Protein AF-A0A932GD21-F1 (afdb_monomer_lite)

pLDDT: mean 95.69, std 3.13, range [82.19, 98.69]

Secondary structure (DSSP, 8-state):
--SSS-SS-GGG----HHHHHHHHHHTT---S-------SPPP---

Radius of gyration: 12.77 Å; chains: 1; bounding box: 37×20×29 Å

Sequence (46 aa):
GAPDDNYEDPTAVTRHHLREAVGALLAGRRPEITETRPVGCTIKWK

Structure (mmCIF, N/CA/C/O backbone):
data_AF-A0A932GD21-F1
#
_entry.id   AF-A0A932GD21-F1
#
loop_
_atom_site.group_PDB
_atom_site.id
_atom_site.type_symbol
_atom_site.label_atom_id
_atom_site.label_alt_id
_atom_site.label_comp_id
_atom_site.label_asym_id
_atom_site.label_entity_id
_atom_site.label_seq_id
_atom_site.pdbx_PDB_ins_code
_atom_site.Cartn_x
_atom_site.Cartn_y
_atom_site.Cartn_z
_atom_site.occupancy
_atom_site.B_iso_or_equiv
_atom_site.auth_seq_id
_atom_site.auth_comp_id
_atom_site.auth_asym_id
_atom_site.auth_atom_id
_atom_site.pdbx_PDB_model_num
ATOM 1 N N . GLY A 1 1 ? 3.423 -5.129 2.894 1.00 91.25 1 GLY A N 1
ATOM 2 C CA . GLY A 1 1 ? 3.204 -5.665 1.545 1.00 91.25 1 GLY A CA 1
ATOM 3 C C . GLY A 1 1 ? 3.309 -4.587 0.494 1.00 91.25 1 GLY A C 1
ATOM 4 O O . GLY A 1 1 ? 3.430 -3.420 0.851 1.00 91.25 1 GLY A O 1
ATOM 5 N N . ALA A 1 2 ? 3.306 -4.993 -0.771 1.00 95.88 2 ALA A N 1
ATOM 6 C CA . ALA A 1 2 ? 3.198 -4.123 -1.935 1.00 95.88 2 ALA A CA 1
ATOM 7 C C . ALA A 1 2 ? 1.755 -3.584 -2.104 1.00 95.88 2 ALA A C 1
ATOM 9 O O . ALA A 1 2 ? 0.808 -4.363 -1.927 1.00 95.88 2 ALA A O 1
ATOM 10 N N . PRO A 1 3 ? 1.571 -2.283 -2.411 1.00 95.75 3 PRO A N 1
ATOM 11 C CA . PRO A 1 3 ? 0.254 -1.686 -2.664 1.00 95.75 3 PRO A CA 1
ATOM 12 C C . PRO A 1 3 ? -0.443 -2.165 -3.948 1.00 95.75 3 PRO A C 1
ATOM 14 O O . PRO A 1 3 ? -1.675 -2.198 -3.983 1.00 95.75 3 PRO A O 1
ATOM 17 N N . ASP A 1 4 ? 0.332 -2.537 -4.963 1.00 96.88 4 ASP A N 1
ATOM 18 C CA . ASP A 1 4 ? -0.078 -3.052 -6.272 1.00 96.88 4 ASP A CA 1
ATOM 19 C C . ASP A 1 4 ? 0.923 -4.122 -6.753 1.00 96.88 4 ASP A C 1
ATOM 21 O O . ASP A 1 4 ? 1.846 -4.491 -6.017 1.00 96.88 4 ASP A O 1
ATOM 25 N N . ASP A 1 5 ? 0.688 -4.677 -7.940 1.00 96.25 5 ASP A N 1
ATOM 26 C CA . ASP A 1 5 ? 1.467 -5.772 -8.518 1.00 96.25 5 ASP A CA 1
ATOM 27 C C . ASP A 1 5 ? 2.659 -5.325 -9.379 1.00 96.25 5 ASP A C 1
ATOM 29 O O . ASP A 1 5 ? 3.441 -6.181 -9.798 1.00 96.25 5 ASP A O 1
ATOM 33 N N . ASN A 1 6 ? 2.842 -4.022 -9.626 1.00 96.00 6 ASN A N 1
ATOM 34 C CA . ASN A 1 6 ? 3.922 -3.530 -10.478 1.00 96.00 6 ASN A CA 1
ATOM 35 C C . ASN A 1 6 ? 4.531 -2.216 -9.969 1.00 96.00 6 ASN A C 1
ATOM 37 O O . ASN A 1 6 ? 4.045 -1.121 -10.240 1.00 96.00 6 ASN A O 1
ATOM 41 N N . TYR A 1 7 ? 5.666 -2.343 -9.279 1.00 90.94 7 TYR A N 1
ATOM 42 C CA . TYR A 1 7 ? 6.422 -1.201 -8.765 1.00 90.94 7 TYR A CA 1
ATOM 43 C C . TYR A 1 7 ? 7.359 -0.560 -9.807 1.00 90.94 7 TYR A C 1
ATOM 45 O O . TYR A 1 7 ? 7.919 0.502 -9.533 1.00 90.94 7 TYR A O 1
ATOM 53 N N . GLU A 1 8 ? 7.587 -1.210 -10.955 1.00 94.06 8 GLU A N 1
ATOM 54 C CA . GLU A 1 8 ? 8.543 -0.768 -11.981 1.00 94.06 8 GLU A CA 1
ATOM 55 C C . GLU A 1 8 ? 7.886 0.155 -13.009 1.00 94.06 8 GLU A C 1
ATOM 57 O O . GLU A 1 8 ? 8.451 1.193 -13.354 1.00 94.06 8 GLU A O 1
ATOM 62 N N . ASP A 1 9 ? 6.685 -0.208 -13.469 1.00 95.56 9 ASP A N 1
ATOM 63 C CA . ASP A 1 9 ? 5.920 0.538 -14.465 1.00 95.56 9 ASP A CA 1
ATOM 64 C C . ASP A 1 9 ? 4.461 0.721 -14.008 1.00 95.56 9 ASP A C 1
ATOM 66 O O . ASP A 1 9 ? 3.687 -0.243 -13.998 1.00 95.56 9 ASP A O 1
ATOM 70 N N . PRO A 1 10 ? 4.037 1.959 -13.687 1.00 94.25 10 PRO A N 1
ATOM 71 C CA . PRO A 1 10 ? 2.679 2.228 -13.224 1.00 94.25 10 PRO A CA 1
ATOM 72 C C . PRO A 1 10 ? 1.607 1.933 -14.282 1.00 94.25 10 PRO A C 1
ATOM 74 O O . PRO A 1 10 ? 0.444 1.741 -13.930 1.00 94.25 10 PRO A O 1
ATOM 77 N N . THR A 1 11 ? 1.958 1.909 -15.573 1.00 97.25 11 THR A N 1
ATOM 78 C CA . THR A 1 11 ? 1.010 1.605 -16.659 1.00 97.25 11 THR A CA 1
ATOM 79 C C . THR A 1 11 ? 0.751 0.110 -16.819 1.00 97.25 11 THR A C 1
ATOM 81 O O . THR A 1 11 ? -0.258 -0.278 -17.405 1.00 97.25 11 THR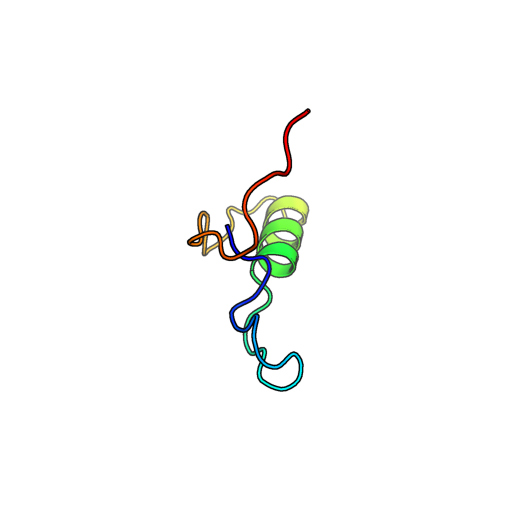 A O 1
ATOM 84 N N . ALA A 1 12 ? 1.625 -0.725 -16.258 1.00 97.50 12 ALA A N 1
ATOM 85 C CA . ALA A 1 12 ? 1.527 -2.177 -16.291 1.00 97.50 12 ALA A CA 1
ATOM 86 C C . ALA A 1 12 ? 0.926 -2.769 -15.000 1.00 97.50 12 ALA A C 1
ATOM 88 O O . ALA A 1 12 ? 0.958 -3.985 -14.814 1.00 97.50 12 ALA A O 1
ATOM 89 N N . VAL A 1 13 ? 0.376 -1.931 -14.114 1.00 97.56 13 VAL A N 1
ATOM 90 C CA . VAL A 1 13 ? -0.378 -2.373 -12.933 1.00 97.56 13 VAL A CA 1
ATOM 91 C C . VAL A 1 13 ? -1.680 -3.035 -13.379 1.00 97.56 13 VAL A C 1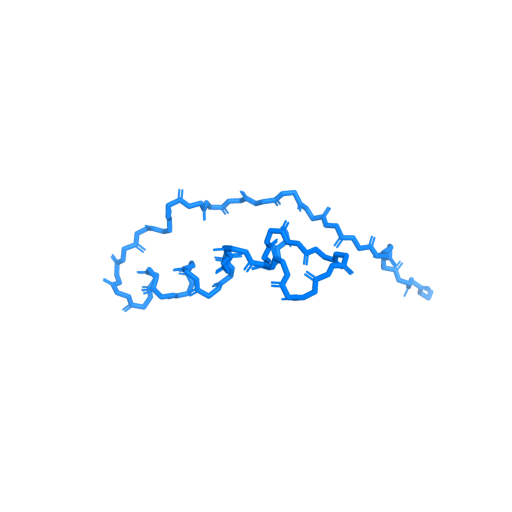
ATOM 93 O O . VAL A 1 13 ? -2.497 -2.416 -14.064 1.00 97.56 13 VAL A O 1
ATOM 96 N N . THR A 1 14 ? -1.901 -4.282 -12.961 1.00 97.56 14 THR A N 1
ATOM 97 C CA . THR A 1 14 ? -3.150 -5.014 -13.240 1.00 97.56 14 THR A CA 1
ATOM 98 C C . THR A 1 14 ? -3.975 -5.275 -11.989 1.00 97.56 14 THR A C 1
ATOM 100 O O . THR A 1 14 ? -5.178 -5.528 -12.090 1.00 97.56 14 THR A O 1
ATOM 103 N N . ARG A 1 15 ? -3.366 -5.159 -10.801 1.00 96.75 15 ARG A N 1
ATOM 104 C CA . ARG A 1 15 ? -4.037 -5.397 -9.523 1.00 96.75 15 ARG A CA 1
ATOM 105 C C . ARG A 1 15 ? -3.660 -4.354 -8.480 1.00 96.75 15 ARG A C 1
ATOM 107 O O . ARG A 1 15 ? -2.489 -4.095 -8.225 1.00 96.75 15 ARG A O 1
ATOM 114 N N . HIS A 1 16 ? -4.660 -3.805 -7.795 1.00 97.44 16 HIS A N 1
ATOM 115 C CA . HIS A 1 16 ? -4.461 -2.768 -6.780 1.00 97.44 16 HIS A CA 1
ATOM 116 C C . HIS A 1 16 ? -4.733 -3.330 -5.383 1.00 97.44 16 HIS A C 1
ATOM 118 O O . HIS A 1 16 ? -5.757 -3.023 -4.766 1.00 97.44 16 HIS A O 1
ATOM 124 N N . HIS A 1 17 ? -3.807 -4.145 -4.874 1.00 97.12 17 HIS A N 1
ATOM 125 C CA . HIS A 1 17 ? -3.947 -4.897 -3.621 1.00 97.12 17 HIS A CA 1
ATOM 126 C C . HIS A 1 17 ? -4.489 -4.070 -2.451 1.00 97.12 17 HIS A C 1
ATOM 128 O O . HIS A 1 17 ? -5.439 -4.483 -1.784 1.00 97.12 17 HIS A O 1
ATOM 134 N N . LEU A 1 18 ? -3.920 -2.884 -2.207 1.00 97.00 18 LEU A N 1
ATOM 135 C CA . LEU A 1 18 ? -4.350 -2.036 -1.095 1.00 97.00 18 LEU A CA 1
ATOM 136 C C . LEU A 1 18 ? -5.782 -1.522 -1.295 1.00 97.00 18 LEU A C 1
ATOM 138 O O . LEU A 1 18 ? -6.584 -1.542 -0.363 1.00 97.00 18 LEU A O 1
ATOM 142 N N . ARG A 1 19 ? -6.117 -1.080 -2.512 1.00 97.81 19 ARG A N 1
ATOM 143 C CA . ARG A 1 19 ? -7.450 -0.555 -2.839 1.00 97.81 19 ARG A CA 1
ATOM 144 C C . ARG A 1 19 ? -8.514 -1.642 -2.731 1.00 97.81 19 ARG A C 1
ATOM 146 O O . ARG A 1 19 ? -9.572 -1.397 -2.156 1.00 97.81 19 ARG A O 1
ATOM 153 N N . GLU A 1 20 ? -8.227 -2.827 -3.252 1.00 98.12 20 GLU A N 1
ATOM 154 C CA . GLU A 1 20 ? -9.101 -3.998 -3.158 1.00 98.12 20 GLU A CA 1
ATOM 155 C C . GLU A 1 20 ? -9.328 -4.410 -1.702 1.00 98.12 20 GLU A C 1
ATOM 157 O O . GLU A 1 20 ? -10.471 -4.624 -1.297 1.00 98.12 20 GLU A O 1
ATOM 162 N N . ALA A 1 21 ? -8.264 -4.456 -0.893 1.00 98.19 21 ALA A N 1
ATOM 163 C CA . ALA A 1 21 ? -8.362 -4.799 0.521 1.00 98.19 21 ALA A CA 1
ATOM 164 C C . ALA A 1 21 ? -9.211 -3.788 1.302 1.00 98.19 21 ALA A C 1
ATOM 166 O O . ALA A 1 21 ? -10.121 -4.185 2.029 1.00 98.19 21 ALA A O 1
ATOM 167 N N . VAL A 1 22 ? -8.977 -2.486 1.109 1.00 98.31 22 VAL A N 1
ATOM 168 C CA . VAL A 1 22 ? -9.804 -1.434 1.722 1.00 98.31 22 VAL A CA 1
ATOM 169 C C . VAL A 1 22 ? -11.262 -1.565 1.275 1.00 98.31 22 VAL A C 1
ATOM 171 O O . VAL A 1 22 ? -12.159 -1.534 2.114 1.00 98.31 22 VAL A O 1
ATOM 174 N N . GLY A 1 23 ? -11.510 -1.779 -0.019 1.00 98.50 23 GLY A N 1
ATOM 175 C CA . GLY A 1 23 ? -12.859 -1.985 -0.549 1.00 98.50 23 GLY A CA 1
ATOM 176 C C . GLY A 1 23 ? -13.569 -3.199 0.059 1.00 98.50 23 GLY A C 1
ATOM 177 O O . GLY A 1 23 ? -14.750 -3.119 0.393 1.00 98.50 23 GLY A O 1
ATOM 178 N N . ALA A 1 24 ? -12.858 -4.313 0.258 1.00 98.56 24 ALA A N 1
ATOM 179 C CA . ALA A 1 24 ? -13.405 -5.501 0.907 1.00 98.56 24 ALA A CA 1
ATOM 180 C C . ALA A 1 24 ? -13.776 -5.229 2.370 1.00 98.56 24 ALA A C 1
ATOM 182 O O . ALA A 1 24 ? -14.895 -5.544 2.774 1.00 98.56 24 ALA A O 1
ATOM 183 N N . LEU A 1 25 ? -12.883 -4.589 3.130 1.00 98.38 25 LEU A N 1
ATOM 184 C CA . LEU A 1 25 ? -13.115 -4.267 4.540 1.00 98.38 25 LEU A CA 1
ATOM 185 C C . LEU A 1 25 ? -14.290 -3.302 4.722 1.00 98.38 25 LEU A C 1
ATOM 187 O O . LEU A 1 25 ? -15.140 -3.531 5.579 1.00 98.38 25 LEU A O 1
ATOM 191 N N . LEU A 1 26 ? -14.387 -2.268 3.881 1.00 98.69 26 LEU A N 1
ATOM 192 C CA . LEU A 1 26 ? -15.522 -1.338 3.888 1.00 98.69 26 LEU A CA 1
ATOM 193 C C . LEU A 1 26 ? -16.847 -2.030 3.543 1.00 98.69 26 LEU A C 1
ATOM 195 O O . LEU A 1 26 ? -17.894 -1.637 4.046 1.00 98.69 26 LEU A O 1
ATOM 199 N N . ALA A 1 27 ? -16.808 -3.087 2.730 1.00 98.56 27 ALA A N 1
ATOM 200 C CA . ALA A 1 27 ? -17.965 -3.927 2.429 1.00 98.56 27 ALA A CA 1
ATOM 201 C C . ALA A 1 27 ? -18.255 -4.993 3.510 1.00 98.56 27 ALA A C 1
ATOM 203 O O . ALA A 1 27 ? -19.098 -5.861 3.290 1.00 98.56 27 ALA A O 1
ATOM 204 N N . GLY A 1 28 ? -17.541 -4.984 4.642 1.00 98.56 28 GLY A N 1
ATOM 205 C CA . GLY A 1 28 ? -17.686 -5.985 5.704 1.00 98.56 28 GLY A CA 1
ATOM 206 C C . GLY A 1 28 ? -17.183 -7.381 5.318 1.00 98.56 28 GLY A C 1
ATOM 207 O O . GLY A 1 28 ? -17.579 -8.372 5.927 1.00 98.56 28 GLY A O 1
ATOM 208 N N . ARG A 1 29 ? -16.333 -7.483 4.289 1.00 98.50 29 ARG A N 1
ATOM 209 C CA . ARG A 1 29 ? -15.766 -8.739 3.783 1.00 98.50 29 ARG A CA 1
ATOM 210 C C . ARG A 1 29 ? -14.282 -8.847 4.115 1.00 98.50 29 ARG A C 1
ATOM 212 O O . ARG A 1 29 ? -13.586 -7.853 4.309 1.00 98.50 29 ARG A O 1
ATOM 219 N N . ARG A 1 30 ? -13.772 -10.079 4.112 1.00 97.94 30 ARG A N 1
ATOM 220 C CA . ARG A 1 30 ? -12.330 -10.331 4.177 1.00 97.94 30 ARG A CA 1
ATOM 221 C C . ARG A 1 30 ? -11.696 -10.073 2.798 1.00 97.94 30 ARG A C 1
ATOM 223 O O . ARG A 1 30 ? -12.256 -10.546 1.809 1.00 97.94 30 ARG A O 1
ATOM 230 N N . PRO A 1 31 ? -10.555 -9.362 2.713 1.00 97.69 31 PRO A N 1
ATOM 231 C CA . PRO A 1 31 ? -9.784 -9.260 1.476 1.00 97.69 31 PRO A CA 1
ATOM 232 C C . PRO A 1 31 ? -9.389 -10.639 0.941 1.00 97.69 31 PRO A C 1
ATOM 234 O O . PRO A 1 31 ? -9.024 -11.517 1.722 1.00 97.69 31 PRO A O 1
ATOM 237 N N . GLU A 1 32 ? -9.433 -10.812 -0.379 1.00 96.56 32 GLU A N 1
ATOM 238 C CA . GLU A 1 32 ? -9.005 -12.050 -1.048 1.00 96.56 32 GLU A CA 1
ATOM 239 C C . GLU A 1 32 ? -7.503 -12.299 -0.851 1.00 96.56 32 GLU A C 1
ATOM 241 O O . GLU A 1 32 ? -7.090 -13.395 -0.481 1.00 96.56 32 GLU A O 1
ATOM 246 N N . ILE A 1 33 ? -6.694 -11.250 -1.024 1.00 96.06 33 ILE A N 1
ATOM 247 C CA . ILE A 1 33 ? -5.281 -11.238 -0.654 1.00 96.06 33 ILE A CA 1
ATOM 248 C C . ILE A 1 33 ? -5.142 -10.489 0.665 1.00 96.06 33 ILE A C 1
ATOM 250 O O . ILE A 1 33 ? -5.442 -9.299 0.752 1.00 96.06 33 ILE A O 1
ATOM 254 N N . THR A 1 34 ? -4.657 -11.182 1.692 1.00 96.69 34 THR A N 1
ATOM 255 C CA . THR A 1 34 ? -4.420 -10.587 3.014 1.00 96.69 34 THR A CA 1
ATOM 256 C C . THR A 1 34 ? -2.983 -10.129 3.223 1.00 96.69 34 THR A C 1
ATOM 258 O O . THR A 1 34 ? -2.728 -9.333 4.120 1.00 96.69 34 THR A O 1
ATOM 261 N N . GLU A 1 35 ? -2.044 -10.620 2.414 1.00 96.62 35 GLU A N 1
ATOM 262 C CA . GLU A 1 35 ? -0.635 -10.261 2.510 1.00 96.62 35 GLU A CA 1
ATOM 263 C C . GLU A 1 35 ? 0.035 -10.309 1.138 1.00 96.62 35 GLU A C 1
ATOM 265 O O . GLU A 1 35 ? -0.249 -11.169 0.308 1.00 96.62 35 GLU A O 1
ATOM 270 N N . THR A 1 36 ? 0.952 -9.376 0.918 1.00 95.88 36 THR A N 1
ATOM 271 C CA . THR A 1 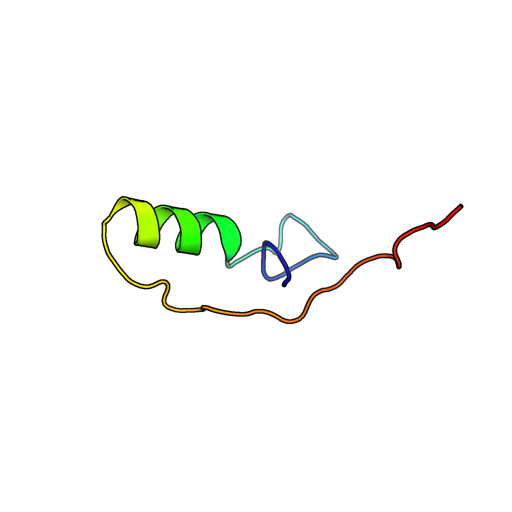36 ? 1.821 -9.321 -0.255 1.00 95.88 36 THR 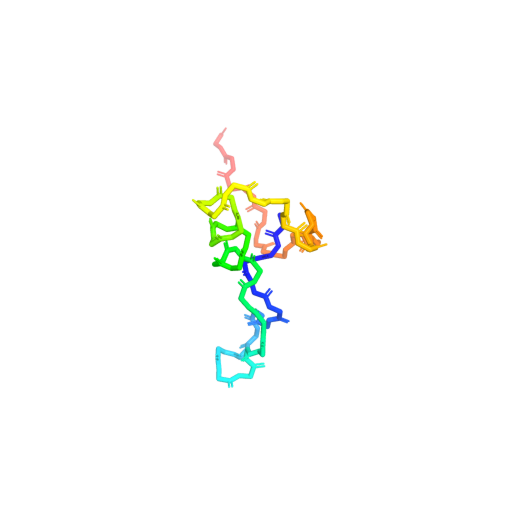A CA 1
ATOM 272 C C . THR A 1 36 ? 3.252 -9.114 0.211 1.00 95.88 36 THR A C 1
ATOM 274 O O . THR A 1 36 ? 3.500 -8.518 1.267 1.00 95.88 36 THR A O 1
ATOM 277 N N . ARG A 1 37 ? 4.223 -9.569 -0.583 1.00 94.75 37 ARG A N 1
ATOM 278 C CA . ARG A 1 37 ? 5.635 -9.312 -0.291 1.00 94.75 37 ARG A CA 1
ATOM 279 C C . ARG A 1 37 ? 5.908 -7.803 -0.399 1.00 94.75 37 ARG A C 1
ATOM 281 O O . ARG A 1 37 ? 5.557 -7.209 -1.413 1.00 94.75 37 ARG A O 1
ATOM 288 N N . PRO A 1 38 ? 6.492 -7.149 0.620 1.00 93.19 38 PRO A N 1
ATOM 289 C CA . PRO A 1 38 ? 6.887 -5.750 0.507 1.00 93.19 38 PRO A CA 1
ATOM 290 C C . PRO A 1 38 ? 8.082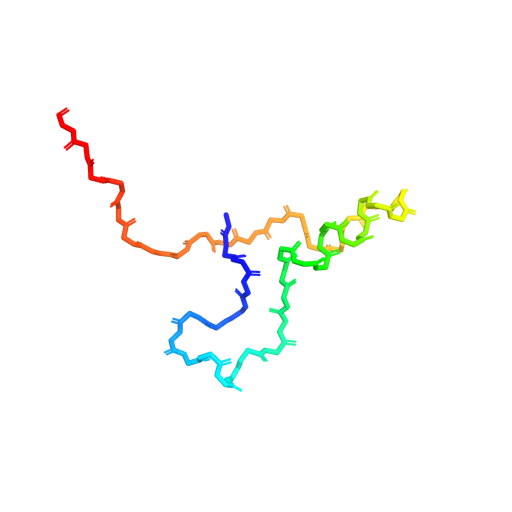 -5.598 -0.440 1.00 93.19 38 PRO A C 1
ATOM 292 O O . PRO A 1 38 ? 9.025 -6.392 -0.394 1.00 93.19 38 PRO A O 1
ATOM 295 N N . VAL A 1 39 ? 8.048 -4.550 -1.260 1.00 91.50 39 VAL A N 1
ATOM 296 C CA . VAL A 1 39 ? 9.145 -4.132 -2.140 1.00 91.50 39 VAL A CA 1
ATOM 297 C C . VAL A 1 39 ? 9.376 -2.640 -1.924 1.00 91.50 39 VAL A C 1
ATOM 299 O O . VAL A 1 39 ? 8.419 -1.874 -1.832 1.00 91.50 39 VAL A O 1
ATOM 302 N N . GLY A 1 40 ? 10.637 -2.231 -1.787 1.00 89.12 40 GLY A N 1
ATOM 303 C CA . GLY A 1 40 ? 11.006 -0.831 -1.604 1.00 89.12 40 GLY A CA 1
ATOM 304 C C . GLY A 1 40 ? 12.363 -0.650 -0.935 1.00 89.12 40 GLY A C 1
ATOM 305 O O . GLY A 1 40 ? 13.029 -1.608 -0.538 1.00 89.12 40 GLY A O 1
ATOM 306 N N . CYS A 1 41 ? 12.771 0.610 -0.800 1.00 91.06 41 CYS A N 1
ATOM 307 C CA . CYS A 1 41 ? 13.962 0.976 -0.046 1.00 91.06 41 CYS A CA 1
ATOM 308 C C . CYS A 1 41 ? 13.829 0.575 1.427 1.00 91.06 41 CYS A C 1
ATOM 310 O O . CYS A 1 41 ? 12.755 0.654 2.022 1.00 91.06 41 CYS A O 1
ATOM 312 N N . THR A 1 42 ? 14.956 0.226 2.047 1.00 93.06 42 THR A N 1
ATOM 313 C CA . THR A 1 42 ? 15.021 0.101 3.505 1.00 93.06 42 THR A CA 1
ATOM 314 C C . THR A 1 42 ? 14.667 1.423 4.181 1.00 93.06 42 THR A C 1
ATOM 316 O O . THR A 1 42 ? 14.979 2.503 3.663 1.00 93.06 42 THR A O 1
ATOM 319 N N . ILE A 1 43 ? 14.064 1.327 5.368 1.00 94.50 43 ILE A N 1
ATOM 320 C CA . ILE A 1 43 ? 13.807 2.482 6.232 1.00 94.50 43 ILE A CA 1
ATOM 321 C C . ILE A 1 43 ? 15.144 3.163 6.544 1.00 94.50 43 ILE A C 1
ATOM 323 O O . ILE A 1 43 ? 16.123 2.505 6.904 1.00 94.50 43 ILE A O 1
ATOM 327 N N . LYS A 1 44 ? 15.192 4.486 6.371 1.00 94.69 44 LYS A N 1
ATOM 328 C CA . LYS A 1 44 ? 16.370 5.296 6.690 1.00 94.69 44 LYS A CA 1
ATOM 329 C C . LYS A 1 44 ? 16.282 5.735 8.149 1.00 94.69 44 LYS A C 1
ATOM 331 O O . LYS A 1 44 ? 15.547 6.662 8.477 1.00 94.69 44 LYS A O 1
ATOM 336 N N . TRP A 1 45 ? 16.987 5.009 9.010 1.00 92.94 45 TRP A N 1
ATOM 337 C CA . TRP A 1 45 ? 17.076 5.270 10.447 1.00 92.94 45 TRP A CA 1
ATOM 338 C C . TRP A 1 45 ? 18.040 6.428 10.747 1.00 92.94 45 TRP A C 1
ATOM 340 O O . TRP A 1 45 ? 18.927 6.715 9.941 1.00 92.94 45 TRP A O 1
ATOM 350 N N . LYS A 1 46 ? 17.848 7.086 11.892 1.00 82.19 46 LYS A N 1
ATOM 351 C CA . LYS A 1 46 ? 18.764 8.086 12.4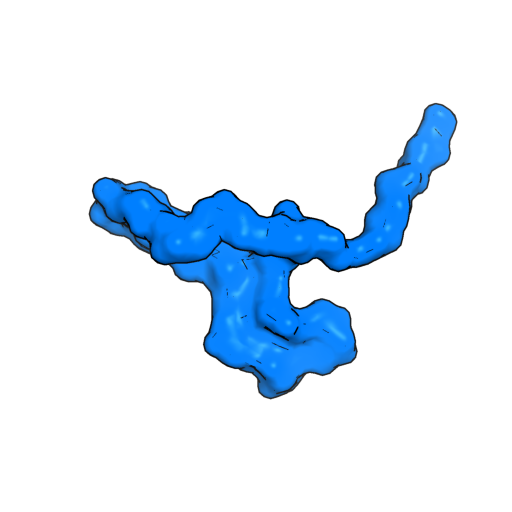55 1.00 82.19 46 LYS A CA 1
ATOM 352 C C . LYS A 1 46 ? 19.453 7.520 13.683 1.00 82.19 46 LYS A C 1
ATOM 354 O O . LYS A 1 46 ? 18.783 6.732 14.387 1.00 82.19 46 LYS A O 1
#

Foldseek 3Di:
DDQFDDPPDPVPTPGGQVVQQVVQVVVVHHRPDPDDDDDDDDDDDD